Protein AF-A0A1Q7T6D7-F1 (afdb_monomer)

Nearest PDB structures (foldseek):
  2pc6-assembly2_D  TM=4.826E-01  e=7.490E-02  Nitrosomonas europaea ATCC 19718
  6u9d-assembly1_O  TM=5.855E-01  e=2.546E-01  Saccharomyces cerevisiae
  8ejz-assembly1_A  TM=4.712E-01  e=1.102E-01  Planobispora rosea
  6u9d-assembly1_C  TM=5.929E-01  e=5.881E-01  Saccharomyces cerevisiae
  5w99-assembly1_A  TM=3.837E-01  e=9.086E-02  Planobispora rosea

Radius of gyration: 15.21 Å; Cα contacts (8 Å, |Δi|>4): 140; chains: 1; bounding box: 48×28×34 Å

Secondary structure (DSSP, 8-state):
---PPPPEEEEEEESSHHHHHHHHHHHHHHH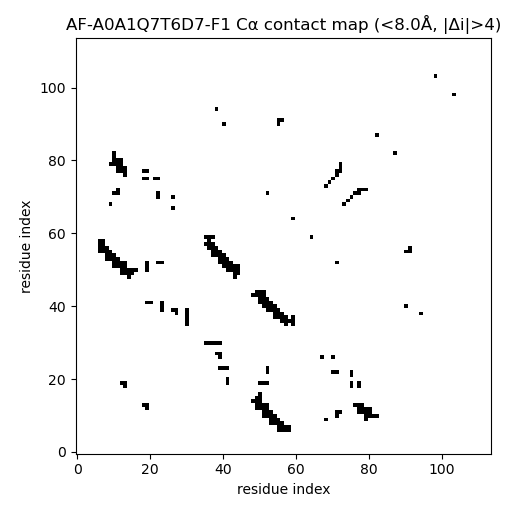HHS---EEEEEEEETTTTEEEEEEEESPPPHHHHHHHHIIIIIIS-PEE-PPPHHHHHHHHHHHHHHHTTS------------

Mean predicted aligned error: 8.32 Å

Foldseek 3Di:
DPPDPDKDKWKFKDQDPVLLCQLQVVLQVCPVVDPDFKDWDWDADPVVRIIMIMIIGHDDPPVNVVVSCCSQPPVSPTHTDDDDPVVVVVVVVVSVVVCVVDPPPPPPPPPPDD

pLDDT: mean 82.0, std 18.23, range [36.69, 96.5]

Sequence (114 aa):
MTQEPAPYYLAARYSNKNSAGKAYNPIQTIIFEVDCDLSAYRFFEQKERKWYVVVIGEEPSSQLQERLATILFTLTRGVRVTLDSGTLAELMDRRAEQTQIGPWVERHYHIDQE

Solvent-accessible surface area (backbone atoms only — not comparable to full-atom values): 6744 Å² total; per-residue (Å²): 135,86,75,74,77,76,73,34,70,49,39,24,39,25,84,39,68,65,51,31,45,68,29,44,54,60,51,46,49,49,44,72,74,42,100,56,64,56,48,71,47,76,52,73,44,76,92,78,61,30,20,37,34,37,37,40,35,57,79,66,57,71,70,56,47,52,51,53,48,40,40,40,38,64,77,45,63,22,44,78,50,84,76,56,71,66,63,50,48,52,55,50,52,54,45,57,59,54,59,69,75,47,84,81,73,78,74,76,76,78,76,82,83,131

Structure (mmCIF, N/CA/C/O backbone):
data_AF-A0A1Q7T6D7-F1
#
_entry.id   AF-A0A1Q7T6D7-F1
#
loop_
_atom_site.group_PDB
_atom_site.id
_atom_site.type_symbol
_atom_site.label_atom_id
_atom_site.label_alt_id
_atom_site.label_comp_id
_atom_site.label_asym_id
_atom_site.label_entity_id
_atom_site.label_seq_id
_atom_site.pdbx_PDB_ins_code
_atom_site.Cartn_x
_atom_site.Cartn_y
_atom_site.Cartn_z
_atom_site.occupancy
_atom_site.B_iso_or_equiv
_atom_site.auth_seq_id
_atom_site.auth_comp_id
_atom_site.auth_asym_id
_atom_site.auth_atom_id
_atom_site.pdbx_PDB_model_num
ATOM 1 N N . MET A 1 1 ? -31.611 6.727 -1.226 1.00 36.69 1 MET A N 1
ATOM 2 C CA . MET A 1 1 ? -30.490 6.153 -1.996 1.00 36.69 1 MET A CA 1
ATOM 3 C C . MET A 1 1 ? -29.217 6.519 -1.253 1.00 36.69 1 MET A C 1
ATOM 5 O O . MET A 1 1 ? -28.645 7.565 -1.523 1.00 36.69 1 MET A O 1
ATOM 9 N N . THR A 1 2 ? -28.852 5.754 -0.226 1.00 39.41 2 THR A N 1
ATOM 10 C CA . THR A 1 2 ? -27.581 5.933 0.486 1.00 39.41 2 THR A CA 1
ATOM 11 C C . THR A 1 2 ? -26.486 5.413 -0.430 1.00 39.41 2 THR A C 1
ATOM 13 O O . THR A 1 2 ? -26.336 4.209 -0.603 1.00 39.41 2 THR A O 1
ATOM 16 N N . GLN A 1 3 ? -25.818 6.330 -1.122 1.00 38.12 3 GLN A N 1
ATOM 17 C CA . GLN A 1 3 ? -24.627 6.029 -1.899 1.00 38.12 3 GLN A CA 1
ATOM 18 C C . GLN A 1 3 ? -23.565 5.616 -0.874 1.00 38.12 3 GLN A C 1
ATOM 20 O O . GLN A 1 3 ? -23.133 6.450 -0.081 1.00 38.12 3 GLN A O 1
ATOM 25 N N . GLU A 1 4 ? -23.243 4.324 -0.800 1.00 49.97 4 GLU A N 1
ATOM 26 C CA . GLU A 1 4 ? -22.133 3.845 0.026 1.00 49.97 4 GLU A CA 1
ATOM 27 C C . GLU A 1 4 ? -20.886 4.642 -0.387 1.00 49.97 4 GLU A C 1
ATOM 29 O O . GLU A 1 4 ? -20.627 4.763 -1.593 1.00 49.97 4 GLU A O 1
ATOM 34 N N . PRO A 1 5 ? -20.168 5.280 0.557 1.00 56.09 5 PRO A N 1
ATOM 35 C CA . PRO A 1 5 ? -19.020 6.098 0.206 1.00 56.09 5 PRO A CA 1
ATOM 36 C C . PRO A 1 5 ? -18.028 5.229 -0.561 1.00 56.09 5 PRO A C 1
ATOM 38 O O . PRO A 1 5 ? -17.693 4.121 -0.139 1.00 56.09 5 PRO A O 1
ATOM 41 N N . ALA A 1 6 ? -17.602 5.716 -1.728 1.00 63.81 6 ALA A N 1
ATOM 42 C CA . ALA A 1 6 ? -16.620 5.009 -2.527 1.00 63.81 6 ALA A CA 1
ATOM 43 C C . ALA A 1 6 ? -15.378 4.733 -1.658 1.00 63.81 6 ALA A C 1
ATOM 45 O O . ALA A 1 6 ? -14.916 5.633 -0.953 1.00 63.81 6 ALA A O 1
ATOM 46 N N . PRO A 1 7 ? -14.843 3.506 -1.695 1.00 72.94 7 PRO A N 1
ATOM 47 C CA . PRO A 1 7 ? -13.742 3.094 -0.841 1.00 72.94 7 PRO A CA 1
ATOM 48 C C . PRO A 1 7 ? -12.530 3.987 -1.085 1.00 72.94 7 PRO A C 1
ATOM 50 O O . PRO A 1 7 ? -12.118 4.214 -2.229 1.00 72.94 7 PRO A O 1
ATOM 53 N N . TYR A 1 8 ? -11.948 4.486 0.000 1.00 85.94 8 TYR A N 1
ATOM 54 C CA . TYR A 1 8 ? -10.740 5.285 -0.074 1.00 85.94 8 TYR A CA 1
ATOM 55 C C . TYR A 1 8 ? -9.585 4.405 -0.555 1.00 85.94 8 TYR A C 1
ATOM 57 O O . TYR A 1 8 ? -9.366 3.305 -0.037 1.00 85.94 8 TYR A O 1
ATOM 65 N N . TYR A 1 9 ? -8.820 4.895 -1.534 1.00 91.75 9 TYR A N 1
ATOM 66 C CA . TYR A 1 9 ? -7.5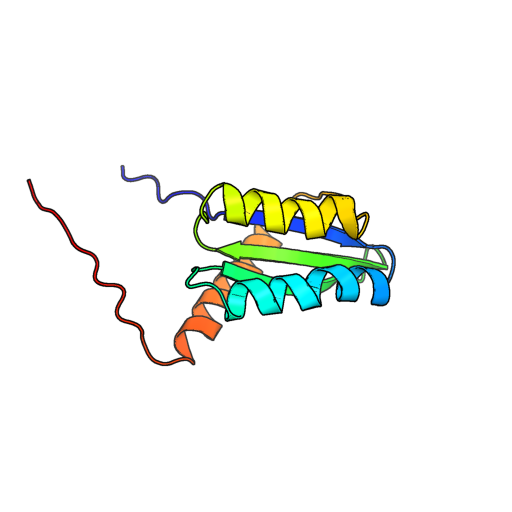90 4.233 -1.946 1.00 91.75 9 TYR A CA 1
ATOM 67 C C . TYR A 1 9 ? -6.477 5.197 -2.356 1.00 91.75 9 TYR A C 1
ATOM 69 O O . TYR A 1 9 ? -6.699 6.252 -2.951 1.00 91.75 9 TYR A O 1
ATOM 77 N N . LEU A 1 10 ? -5.241 4.772 -2.100 1.00 93.75 10 LEU A N 1
ATOM 78 C CA . LEU A 1 10 ? -4.025 5.358 -2.649 1.00 93.75 10 LEU A CA 1
ATOM 79 C C . LEU A 1 10 ? -3.191 4.261 -3.292 1.00 93.75 10 LEU A C 1
ATOM 81 O O . LEU A 1 10 ? -2.897 3.253 -2.659 1.00 93.75 10 LEU A O 1
ATOM 85 N N . ALA A 1 11 ? -2.739 4.481 -4.523 1.00 95.25 11 ALA A N 1
ATOM 86 C CA . ALA A 1 11 ? -1.863 3.543 -5.206 1.00 95.25 11 ALA A CA 1
ATOM 87 C C . ALA A 1 11 ? -0.636 4.245 -5.791 1.00 95.25 11 ALA A C 1
ATOM 89 O O . ALA A 1 11 ? -0.716 5.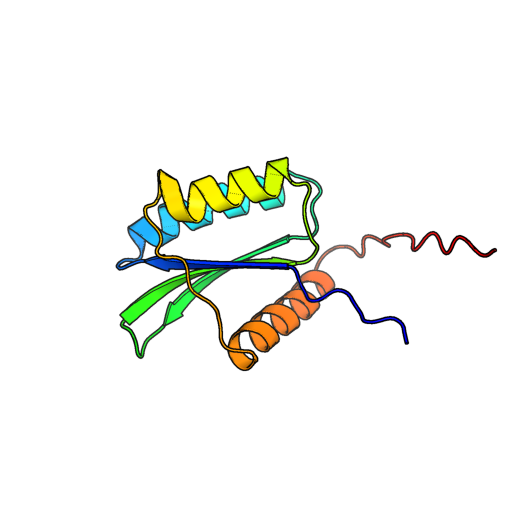330 -6.380 1.00 95.25 11 ALA A O 1
ATOM 90 N N . ALA A 1 12 ? 0.515 3.598 -5.634 1.00 96.50 12 ALA A N 1
ATOM 91 C CA . ALA A 1 12 ? 1.772 4.014 -6.228 1.00 96.50 12 ALA A CA 1
ATOM 92 C C . ALA A 1 12 ? 2.480 2.823 -6.875 1.00 96.50 12 ALA A C 1
ATOM 94 O O . ALA A 1 12 ? 2.510 1.722 -6.320 1.00 96.50 12 ALA A O 1
ATOM 95 N N . ARG A 1 13 ? 3.109 3.063 -8.027 1.00 95.50 13 ARG A N 1
ATOM 96 C CA . ARG A 1 13 ? 3.988 2.086 -8.678 1.00 95.50 13 ARG A CA 1
ATOM 97 C C . ARG A 1 13 ? 5.460 2.450 -8.527 1.00 95.50 13 ARG A C 1
ATOM 99 O O . ARG A 1 13 ? 5.843 3.622 -8.508 1.00 95.50 13 ARG A O 1
ATOM 106 N N . TYR A 1 14 ? 6.292 1.419 -8.509 1.00 94.81 14 TYR A N 1
ATOM 107 C CA . TYR A 1 14 ? 7.731 1.469 -8.300 1.00 94.81 14 TYR A CA 1
ATOM 108 C C . TYR A 1 14 ? 8.449 0.560 -9.293 1.00 94.81 14 TYR A C 1
ATOM 110 O O . TYR A 1 14 ? 7.978 -0.515 -9.665 1.00 94.81 14 TYR A O 1
ATOM 118 N N . SER A 1 15 ? 9.650 0.967 -9.696 1.00 92.50 15 SER A N 1
ATOM 119 C CA . SER A 1 15 ? 10.453 0.209 -10.661 1.00 92.50 15 SER A CA 1
ATOM 120 C C . SER A 1 15 ? 11.106 -1.048 -10.084 1.00 92.50 15 SER A C 1
ATOM 122 O O . SER A 1 15 ? 11.562 -1.885 -10.853 1.00 92.50 15 SER A O 1
ATOM 124 N N . ASN A 1 16 ? 11.193 -1.190 -8.759 1.00 92.50 16 ASN A N 1
ATOM 125 C CA . ASN A 1 16 ? 11.853 -2.329 -8.126 1.00 92.50 16 ASN A CA 1
ATOM 126 C C . ASN A 1 16 ? 11.274 -2.640 -6.735 1.00 92.50 16 ASN A C 1
ATOM 128 O O . ASN A 1 16 ? 10.647 -1.792 -6.094 1.00 92.50 16 ASN A O 1
ATOM 132 N N . LYS A 1 17 ? 11.549 -3.864 -6.266 1.00 92.75 17 LYS A N 1
ATOM 133 C CA . LYS A 1 17 ? 11.070 -4.408 -4.987 1.00 92.75 17 LYS A CA 1
ATOM 134 C C . LYS A 1 17 ? 11.521 -3.580 -3.786 1.00 92.75 17 LYS A C 1
ATOM 136 O O . LYS A 1 17 ? 10.767 -3.428 -2.833 1.00 92.75 17 LYS A O 1
ATOM 141 N N . ASN A 1 18 ? 12.745 -3.053 -3.826 1.00 93.31 18 ASN A N 1
ATOM 142 C CA . ASN A 1 18 ? 13.328 -2.322 -2.706 1.00 93.31 18 ASN A CA 1
ATOM 143 C C . ASN A 1 18 ? 12.632 -0.971 -2.492 1.00 93.31 18 ASN A C 1
ATOM 145 O O . ASN A 1 18 ? 12.257 -0.646 -1.372 1.00 93.31 18 ASN A O 1
ATOM 149 N N . SER A 1 19 ? 12.392 -0.214 -3.565 1.00 92.00 19 SER A N 1
ATOM 150 C CA . SER A 1 19 ? 11.639 1.044 -3.521 1.00 92.00 19 SER A CA 1
ATOM 151 C C . SER A 1 19 ? 10.210 0.826 -3.024 1.00 92.00 19 SER A C 1
ATOM 153 O O . SER A 1 19 ? 9.768 1.543 -2.132 1.00 92.00 19 SER A O 1
ATOM 155 N N . ALA A 1 20 ? 9.531 -0.214 -3.518 1.00 93.75 20 ALA A N 1
ATOM 156 C CA . ALA A 1 20 ? 8.209 -0.583 -3.015 1.00 93.75 20 ALA A CA 1
ATOM 157 C C . ALA A 1 20 ? 8.246 -0.996 -1.534 1.00 93.75 20 ALA A C 1
ATOM 159 O O . ALA A 1 20 ? 7.365 -0.626 -0.771 1.00 93.75 20 ALA A O 1
ATOM 160 N N . GLY A 1 21 ? 9.279 -1.721 -1.093 1.00 93.75 21 GLY A N 1
ATOM 161 C CA . GLY A 1 21 ? 9.477 -2.072 0.316 1.00 93.75 21 GLY A CA 1
ATOM 162 C C . GLY A 1 21 ? 9.696 -0.862 1.224 1.00 93.75 21 GLY A C 1
ATOM 163 O O . GLY A 1 21 ? 9.124 -0.817 2.308 1.00 93.75 21 GLY A O 1
ATOM 164 N N . LYS A 1 22 ? 10.449 0.145 0.765 1.00 94.44 22 LYS A N 1
ATOM 165 C CA . LYS A 1 22 ? 10.652 1.407 1.496 1.00 94.44 22 LYS A CA 1
ATOM 166 C C . LYS A 1 22 ? 9.361 2.199 1.699 1.00 94.44 22 LYS A C 1
ATOM 168 O O . LYS A 1 22 ? 9.299 2.974 2.642 1.00 94.44 22 LYS A O 1
ATOM 173 N N . ALA A 1 23 ? 8.363 2.018 0.834 1.00 94.06 23 ALA A N 1
ATOM 174 C CA . ALA A 1 23 ? 7.041 2.615 1.006 1.00 94.06 23 ALA A CA 1
ATOM 175 C C . ALA A 1 23 ? 6.134 1.729 1.858 1.00 94.06 23 ALA A C 1
ATOM 177 O O . ALA A 1 23 ? 5.579 2.175 2.854 1.00 94.06 23 ALA A O 1
ATOM 178 N N . TYR A 1 24 ? 6.032 0.455 1.490 1.00 94.88 24 TYR A N 1
ATOM 179 C CA . TYR A 1 24 ? 5.128 -0.500 2.112 1.00 94.88 24 TYR A CA 1
ATOM 180 C C . TYR A 1 24 ? 5.413 -0.721 3.597 1.00 94.88 24 TYR A C 1
ATOM 182 O O . TYR A 1 24 ? 4.492 -0.660 4.397 1.00 94.88 24 TYR A O 1
ATOM 190 N N . ASN A 1 25 ? 6.673 -0.952 3.978 1.00 94.31 25 ASN A N 1
ATOM 191 C CA . ASN A 1 25 ? 7.018 -1.291 5.359 1.00 94.31 25 ASN A CA 1
ATOM 192 C C . ASN A 1 25 ? 6.587 -0.201 6.365 1.00 94.31 25 ASN A C 1
ATOM 194 O O . ASN A 1 25 ? 5.858 -0.540 7.292 1.00 94.31 25 ASN A O 1
ATOM 198 N N . PRO A 1 26 ? 6.957 1.090 6.200 1.00 94.12 26 PRO A N 1
ATOM 199 C CA . PRO A 1 26 ? 6.517 2.125 7.136 1.00 94.12 26 PRO A CA 1
ATOM 200 C C . PRO A 1 26 ? 5.006 2.364 7.088 1.00 94.12 26 PRO A C 1
ATOM 202 O O . PRO A 1 26 ? 4.415 2.650 8.121 1.00 94.12 26 PRO A O 1
ATOM 205 N N . ILE A 1 27 ? 4.364 2.226 5.923 1.00 94.00 27 ILE A N 1
ATOM 206 C CA . ILE A 1 27 ? 2.903 2.342 5.808 1.00 94.00 27 ILE A CA 1
ATOM 207 C C . ILE A 1 27 ? 2.206 1.230 6.591 1.00 94.00 27 ILE A C 1
ATOM 209 O O . ILE A 1 27 ? 1.284 1.514 7.348 1.00 94.00 27 ILE A O 1
ATOM 213 N N . GLN A 1 28 ? 2.658 -0.016 6.442 1.00 93.12 28 GLN A N 1
ATOM 214 C CA . GLN A 1 28 ? 2.101 -1.154 7.167 1.00 93.12 28 GLN A CA 1
ATOM 215 C C . GLN A 1 28 ? 2.267 -0.967 8.679 1.00 93.12 28 GLN A C 1
ATOM 217 O O . GLN A 1 28 ? 1.335 -1.240 9.424 1.00 93.12 28 GLN A O 1
ATOM 222 N N . THR A 1 29 ? 3.422 -0.467 9.128 1.00 92.81 29 THR A N 1
ATOM 223 C CA . THR A 1 29 ? 3.644 -0.130 10.540 1.00 92.81 29 THR A CA 1
ATOM 224 C C . THR A 1 29 ? 2.666 0.940 11.021 1.00 92.81 29 THR A C 1
ATOM 226 O O . THR A 1 29 ? 2.006 0.724 12.026 1.00 92.81 29 THR A O 1
ATOM 229 N N . ILE A 1 30 ? 2.491 2.039 10.278 1.00 91.88 30 ILE A N 1
ATOM 230 C CA . ILE A 1 30 ? 1.547 3.107 10.649 1.00 91.88 30 ILE A CA 1
ATOM 231 C C . ILE A 1 30 ? 0.115 2.575 10.751 1.00 91.88 30 ILE A C 1
ATOM 233 O O . ILE A 1 30 ? -0.569 2.885 11.715 1.00 91.88 30 ILE A O 1
ATOM 237 N N . ILE A 1 31 ? -0.331 1.782 9.775 1.00 90.19 31 ILE A N 1
ATOM 238 C CA . ILE A 1 31 ? -1.684 1.204 9.771 1.00 90.19 31 ILE A CA 1
ATOM 239 C C . ILE A 1 31 ? -1.879 0.237 10.945 1.00 90.19 31 ILE A C 1
ATOM 241 O O . ILE A 1 31 ? -2.973 0.143 11.479 1.00 90.19 31 ILE A O 1
ATOM 245 N N . PHE A 1 32 ? -0.828 -0.475 11.354 1.00 87.38 32 PHE A N 1
ATOM 246 C CA . PHE A 1 32 ? -0.886 -1.381 12.498 1.00 87.38 32 PHE A CA 1
ATOM 247 C C . PHE A 1 32 ? -0.876 -0.647 13.850 1.00 87.38 32 PHE A C 1
ATOM 249 O O . PHE A 1 32 ? -1.455 -1.133 14.816 1.00 87.38 32 PHE A O 1
ATOM 256 N N . GLU A 1 33 ? -0.192 0.495 13.940 1.00 89.25 33 GLU A N 1
ATOM 257 C CA . GLU A 1 33 ? -0.062 1.278 15.177 1.00 89.25 33 GLU A CA 1
ATOM 258 C C . GLU A 1 33 ? -1.216 2.261 15.402 1.00 89.25 33 GLU A C 1
ATOM 260 O O . GLU A 1 33 ? -1.522 2.604 16.543 1.00 89.25 33 GLU A O 1
ATOM 265 N N . VAL A 1 34 ? -1.819 2.761 14.325 1.00 88.19 34 VAL A N 1
ATOM 266 C CA . VAL A 1 34 ? -2.921 3.722 14.379 1.00 88.19 34 VAL A CA 1
ATOM 267 C C . VAL A 1 34 ? -4.240 2.971 14.292 1.00 88.19 34 VAL A C 1
ATOM 269 O O . VAL A 1 34 ? -4.418 2.151 13.397 1.00 88.19 34 VAL A O 1
ATOM 272 N N . ASP A 1 35 ? -5.183 3.312 15.171 1.00 83.31 35 ASP A N 1
ATOM 273 C CA . ASP A 1 35 ? -6.567 2.844 15.092 1.00 83.31 35 ASP A CA 1
ATOM 274 C C . ASP A 1 35 ? -7.231 3.430 13.835 1.00 83.31 35 ASP A C 1
ATOM 276 O O . ASP A 1 35 ? -7.765 4.540 13.827 1.00 83.31 35 ASP A O 1
ATOM 280 N N . CYS A 1 36 ? -7.056 2.738 12.713 1.00 84.19 36 CYS A N 1
ATOM 281 C CA . CYS A 1 36 ? -7.584 3.126 11.420 1.00 84.19 36 CYS A CA 1
ATOM 282 C C . CYS A 1 36 ? -8.009 1.891 10.640 1.00 84.19 36 CYS A C 1
ATOM 284 O O . CYS A 1 36 ? -7.362 0.844 10.666 1.00 84.19 36 CYS A O 1
ATOM 286 N N . ASP A 1 37 ? -9.090 2.037 9.888 1.00 87.19 37 ASP A N 1
ATOM 287 C CA . ASP A 1 37 ? -9.616 0.960 9.073 1.00 87.19 37 ASP A CA 1
ATOM 288 C C . ASP A 1 37 ? -8.997 1.004 7.672 1.00 87.19 37 ASP A C 1
ATOM 290 O O . ASP A 1 37 ? -9.660 1.250 6.666 1.00 87.19 37 ASP A O 1
ATOM 294 N N . LEU A 1 38 ? -7.682 0.794 7.620 1.00 89.94 38 LEU A N 1
ATOM 295 C CA . LEU A 1 38 ? -6.897 0.769 6.391 1.00 89.94 38 LEU A CA 1
ATOM 296 C C . LEU A 1 38 ? -6.172 -0.564 6.236 1.00 89.94 38 LEU A C 1
ATOM 298 O O . LEU A 1 38 ? -5.904 -1.295 7.186 1.00 89.94 38 LEU A O 1
ATOM 302 N N . SER A 1 39 ? -5.828 -0.902 5.003 1.00 90.81 39 SER A N 1
ATOM 303 C CA . SER A 1 39 ? -5.046 -2.088 4.680 1.00 90.81 39 SER A CA 1
ATOM 304 C C . SER A 1 39 ? -4.060 -1.752 3.575 1.00 90.81 39 SER A C 1
ATOM 306 O O . SER A 1 39 ? -4.409 -1.096 2.594 1.00 90.81 39 SER A O 1
ATOM 308 N N . ALA A 1 40 ? -2.810 -2.182 3.742 1.00 92.62 40 ALA A N 1
ATOM 309 C CA . ALA A 1 40 ? -1.760 -1.983 2.755 1.00 92.62 40 ALA A CA 1
ATOM 310 C C . ALA A 1 40 ? -1.424 -3.291 2.045 1.00 92.62 40 ALA A C 1
ATOM 312 O O . ALA A 1 40 ? -1.235 -4.331 2.671 1.00 92.62 40 ALA A O 1
ATOM 313 N N . TYR A 1 41 ? -1.250 -3.205 0.733 1.00 92.94 41 TYR A N 1
ATOM 31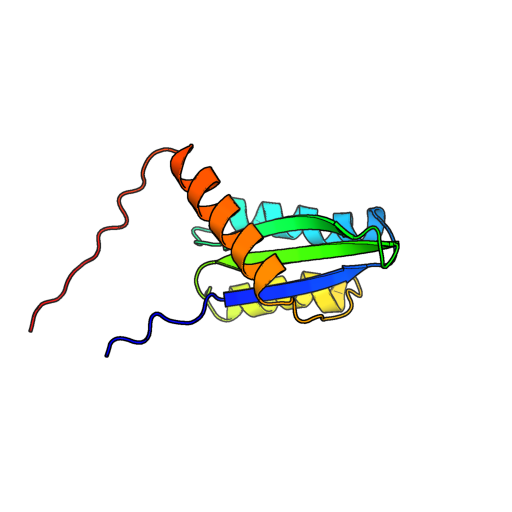4 C CA . TYR A 1 41 ? -0.888 -4.308 -0.141 1.00 92.94 41 TYR A CA 1
ATOM 315 C C . TYR A 1 41 ? 0.357 -3.950 -0.940 1.00 92.94 41 TYR A C 1
ATOM 317 O O . TYR A 1 41 ? 0.527 -2.820 -1.401 1.00 92.94 41 TYR A O 1
ATOM 325 N N . ARG A 1 42 ? 1.230 -4.940 -1.138 1.00 94.56 42 ARG A N 1
ATOM 326 C CA . ARG A 1 42 ? 2.369 -4.849 -2.052 1.00 94.56 42 ARG A CA 1
ATOM 327 C C . ARG A 1 42 ? 2.407 -6.070 -2.948 1.00 94.56 42 ARG A C 1
ATOM 329 O O . ARG A 1 42 ? 2.594 -7.183 -2.461 1.00 94.56 42 ARG A O 1
ATOM 336 N N . PHE A 1 43 ? 2.336 -5.848 -4.251 1.00 92.69 43 PHE A N 1
ATOM 337 C CA . PHE A 1 43 ? 2.370 -6.915 -5.247 1.00 92.69 43 PHE A CA 1
ATOM 338 C C . PHE A 1 43 ? 3.219 -6.525 -6.457 1.00 92.69 43 PHE A C 1
ATOM 340 O O . PHE A 1 43 ? 3.620 -5.370 -6.622 1.00 92.69 43 PHE A O 1
ATOM 347 N N . PHE A 1 44 ? 3.560 -7.521 -7.269 1.00 93.44 44 PHE A N 1
ATOM 348 C CA . PHE A 1 44 ? 4.321 -7.342 -8.498 1.00 93.44 44 PHE A CA 1
ATOM 349 C C . PHE A 1 44 ? 3.414 -7.611 -9.693 1.00 93.44 44 PHE A C 1
ATOM 351 O O . PHE A 1 44 ? 2.917 -8.724 -9.844 1.00 93.44 44 PHE A O 1
ATOM 358 N N . GLU A 1 45 ? 3.233 -6.602 -10.539 1.00 91.06 45 GLU A N 1
ATOM 359 C CA . GLU A 1 45 ? 2.455 -6.716 -11.768 1.00 91.06 45 GLU A CA 1
ATOM 360 C C . GLU A 1 45 ? 3.357 -7.236 -12.888 1.00 91.06 45 GLU A C 1
ATOM 362 O O . GLU A 1 45 ? 4.324 -6.576 -13.293 1.00 91.06 45 GLU A O 1
ATOM 367 N N . GLN A 1 46 ? 3.058 -8.437 -13.385 1.00 88.94 46 GLN A N 1
ATOM 368 C CA . GLN A 1 46 ? 3.925 -9.132 -14.338 1.00 88.94 46 GLN A CA 1
ATOM 369 C C . GLN A 1 46 ? 3.944 -8.448 -15.706 1.00 88.94 46 GLN A C 1
ATOM 371 O O . GLN A 1 46 ? 5.007 -8.369 -16.325 1.00 88.94 46 GLN A O 1
ATOM 376 N N . LYS A 1 47 ? 2.801 -7.910 -16.158 1.00 88.12 47 LYS A N 1
ATOM 377 C CA . LYS A 1 47 ? 2.676 -7.271 -17.479 1.00 88.12 47 LYS A CA 1
ATOM 378 C C . LYS A 1 47 ? 3.552 -6.027 -17.596 1.00 88.12 47 LYS A C 1
ATOM 380 O O . LYS A 1 47 ? 4.236 -5.837 -18.596 1.00 88.12 47 LYS A O 1
ATOM 385 N N . GLU A 1 48 ? 3.579 -5.205 -16.551 1.00 88.38 48 GLU A N 1
ATOM 386 C CA . GLU A 1 48 ? 4.381 -3.977 -16.521 1.00 88.38 48 GLU A CA 1
ATOM 387 C C . GLU A 1 48 ? 5.785 -4.184 -15.942 1.00 88.38 48 GLU A C 1
ATOM 389 O O . GLU A 1 48 ? 6.648 -3.309 -16.060 1.00 88.38 48 GLU A O 1
ATOM 394 N N . ARG A 1 49 ? 6.029 -5.334 -15.302 1.00 92.31 49 ARG A N 1
ATOM 395 C CA . ARG A 1 49 ? 7.242 -5.619 -14.523 1.00 92.31 49 ARG A CA 1
ATOM 396 C C . ARG A 1 49 ? 7.498 -4.535 -13.469 1.00 92.31 49 ARG A C 1
ATOM 398 O O . ARG A 1 49 ? 8.636 -4.100 -13.263 1.00 92.31 49 ARG A O 1
ATOM 405 N N . LYS A 1 50 ? 6.429 -4.081 -12.812 1.00 94.56 50 LYS A N 1
ATOM 406 C CA . LYS A 1 50 ? 6.454 -3.029 -11.787 1.00 94.56 50 LYS A CA 1
ATOM 407 C C . LYS A 1 50 ? 5.926 -3.552 -10.464 1.00 94.56 50 LYS A C 1
ATOM 409 O O . LYS A 1 50 ? 5.139 -4.487 -10.402 1.00 94.56 50 LYS A O 1
ATOM 414 N N . TRP A 1 51 ? 6.390 -2.926 -9.395 1.00 95.31 51 TRP A N 1
ATOM 415 C CA . TRP A 1 51 ? 5.889 -3.171 -8.054 1.00 95.31 51 TRP A CA 1
ATOM 416 C C . TRP A 1 51 ? 4.842 -2.132 -7.712 1.00 95.31 51 TRP A C 1
ATOM 418 O O . TRP A 1 51 ? 5.073 -0.946 -7.924 1.00 95.31 51 TRP A O 1
ATOM 428 N N . TYR A 1 52 ? 3.735 -2.572 -7.145 1.00 95.19 52 TYR A N 1
ATOM 429 C CA . TYR A 1 52 ? 2.653 -1.717 -6.696 1.00 95.19 52 TYR A CA 1
ATOM 430 C C . TYR A 1 52 ? 2.601 -1.727 -5.175 1.00 95.19 52 TYR A C 1
ATOM 432 O O . TYR A 1 52 ? 2.834 -2.760 -4.543 1.00 95.19 52 TYR A O 1
ATOM 440 N N . VAL A 1 53 ? 2.329 -0.561 -4.600 1.00 95.75 53 VAL A N 1
ATOM 441 C CA . VAL A 1 53 ? 1.935 -0.407 -3.201 1.00 95.75 53 VAL A CA 1
ATOM 442 C C . VAL A 1 53 ? 0.597 0.301 -3.198 1.00 95.75 53 VAL A C 1
ATOM 444 O O . VAL A 1 53 ? 0.463 1.379 -3.780 1.00 95.75 53 VAL A O 1
ATOM 447 N N . VAL A 1 54 ? -0.382 -0.332 -2.571 1.00 94.88 54 VAL A N 1
ATOM 448 C CA . VAL A 1 54 ? -1.764 0.130 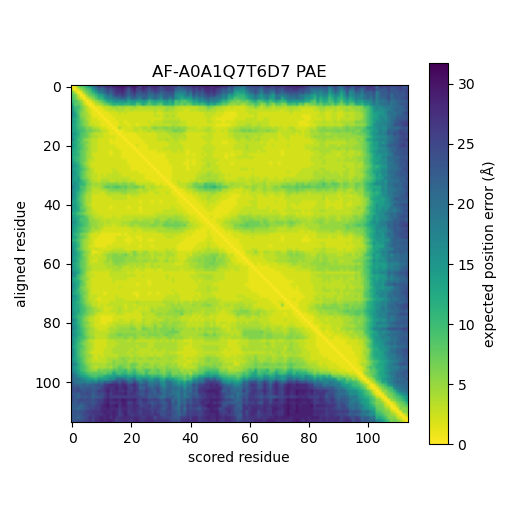-2.540 1.00 94.88 54 VAL A CA 1
ATOM 449 C C . VAL A 1 54 ? -2.218 0.172 -1.095 1.00 94.88 54 VAL A C 1
ATOM 451 O O . VAL A 1 54 ? -1.960 -0.762 -0.344 1.00 94.88 54 VAL A O 1
ATOM 454 N N . VAL A 1 55 ? -2.877 1.252 -0.712 1.00 93.62 55 VAL A N 1
ATOM 455 C CA . VAL A 1 55 ? -3.579 1.390 0.559 1.00 93.62 55 VAL A CA 1
ATOM 456 C C . VAL A 1 55 ? -5.056 1.520 0.235 1.00 93.62 55 VAL A C 1
ATOM 458 O O . VAL A 1 55 ? -5.403 2.364 -0.587 1.00 93.62 55 VAL A O 1
ATOM 461 N N . ILE A 1 56 ? -5.896 0.689 0.843 1.00 91.81 56 ILE A N 1
ATOM 462 C CA . ILE A 1 56 ? -7.355 0.722 0.691 1.00 91.81 56 ILE A CA 1
ATOM 463 C C . ILE A 1 56 ? -8.038 0.695 2.055 1.00 91.81 56 ILE A C 1
ATOM 465 O O . ILE A 1 56 ? -7.483 0.139 3.004 1.00 91.81 56 ILE A O 1
ATOM 469 N N . GLY A 1 57 ? -9.247 1.240 2.139 1.00 88.81 57 GLY A N 1
ATOM 470 C CA . GLY A 1 57 ? -10.110 1.075 3.301 1.00 88.81 57 GLY A CA 1
ATOM 471 C C . GLY A 1 57 ? -11.104 2.213 3.481 1.00 88.81 57 GLY A C 1
ATOM 472 O O . GLY A 1 57 ? -11.598 2.772 2.500 1.00 88.81 57 GLY A O 1
ATOM 473 N N . GLU A 1 58 ? -11.398 2.527 4.738 1.00 86.12 58 GLU A N 1
ATOM 474 C CA . GLU A 1 58 ? -12.176 3.707 5.110 1.00 86.12 58 GLU A CA 1
ATOM 475 C C . GLU A 1 58 ? -11.331 4.976 4.960 1.00 86.12 58 GLU A C 1
ATOM 477 O O . GLU A 1 58 ? -10.100 4.932 5.031 1.00 86.12 58 GLU A O 1
ATOM 482 N N . GLU A 1 59 ? -11.984 6.113 4.725 1.00 86.31 59 GLU A N 1
ATOM 483 C CA . GLU A 1 59 ? -11.291 7.394 4.638 1.00 86.31 59 GLU A CA 1
ATOM 484 C C . GLU A 1 59 ? -10.634 7.727 5.991 1.00 86.31 59 GLU A C 1
ATOM 486 O O . GLU A 1 59 ? -11.328 7.861 7.001 1.00 86.31 59 GLU A O 1
ATOM 491 N N . PRO A 1 60 ? -9.296 7.845 6.054 1.00 87.94 60 PRO A N 1
ATOM 492 C CA . PRO A 1 60 ? -8.622 8.203 7.291 1.00 87.94 60 PRO A CA 1
ATOM 493 C C . PRO A 1 60 ? -8.734 9.709 7.560 1.00 87.94 60 PRO A C 1
ATOM 495 O O . PRO A 1 60 ? -9.103 10.499 6.694 1.00 87.94 60 PRO A O 1
ATOM 498 N N . SER A 1 61 ? -8.297 10.147 8.744 1.00 89.88 61 SER A N 1
ATOM 499 C CA . SER A 1 61 ? -8.141 11.580 9.013 1.00 89.88 61 SER A CA 1
ATOM 500 C C . SER A 1 61 ? -7.209 12.243 7.988 1.00 89.88 61 SER A C 1
ATOM 502 O O . SER A 1 61 ? -6.239 11.634 7.523 1.00 89.88 61 SER A O 1
ATOM 504 N N . SER A 1 62 ? -7.450 13.521 7.670 1.00 89.12 62 SER A N 1
ATOM 505 C CA . SER A 1 62 ? -6.667 14.245 6.655 1.00 89.12 62 SER A CA 1
ATOM 506 C C . SER A 1 62 ? -5.160 14.208 6.941 1.00 89.12 62 SER A C 1
ATOM 508 O O . SER A 1 62 ? -4.363 14.003 6.030 1.00 89.12 62 SER A O 1
ATOM 510 N N . GLN A 1 63 ? -4.767 14.284 8.218 1.00 91.69 63 GLN A N 1
ATOM 511 C CA . GLN A 1 63 ? -3.367 14.180 8.635 1.00 91.69 63 GLN A CA 1
ATOM 512 C C . GLN A 1 63 ? -2.755 12.808 8.304 1.00 91.69 63 GLN A C 1
ATOM 514 O O . GLN A 1 63 ? -1.618 12.730 7.831 1.00 91.69 63 GLN A O 1
ATOM 519 N N . LEU A 1 64 ? -3.493 11.718 8.543 1.00 91.19 64 LEU A N 1
ATOM 520 C CA . LEU A 1 64 ? -3.029 10.371 8.218 1.00 91.19 64 LEU A CA 1
ATOM 521 C C . LEU A 1 64 ? -2.974 10.169 6.699 1.00 91.19 64 LEU A C 1
ATOM 523 O O . LEU A 1 64 ? -1.968 9.668 6.195 1.00 91.19 64 LEU A O 1
ATOM 527 N N . GLN A 1 65 ? -3.982 10.635 5.959 1.00 92.94 65 GLN A N 1
ATOM 528 C CA . GLN A 1 65 ? -3.970 10.640 4.494 1.00 92.94 65 GLN A CA 1
ATOM 529 C C . GLN A 1 65 ? -2.735 11.356 3.931 1.00 92.94 65 GLN A C 1
ATOM 531 O O . GLN A 1 65 ? -2.025 10.792 3.094 1.00 92.94 65 GLN A O 1
ATOM 536 N N . GLU A 1 66 ? -2.439 12.569 4.399 1.00 93.75 66 GLU A N 1
ATOM 537 C CA . GLU A 1 66 ? -1.274 13.339 3.954 1.00 93.75 66 GLU A CA 1
ATOM 538 C C . GLU A 1 66 ? 0.040 12.631 4.287 1.00 93.75 66 GLU A C 1
ATOM 540 O O . GLU A 1 66 ? 0.958 12.594 3.460 1.00 93.75 66 GLU A O 1
ATOM 545 N N . ARG A 1 67 ? 0.129 12.008 5.467 1.00 94.31 67 ARG A N 1
ATOM 546 C CA . ARG A 1 67 ? 1.303 11.230 5.879 1.00 94.31 67 ARG A CA 1
ATOM 547 C C . ARG A 1 67 ? 1.523 10.022 4.966 1.00 94.31 67 ARG A C 1
ATOM 549 O O . ARG A 1 67 ? 2.639 9.817 4.485 1.00 94.31 67 ARG A O 1
ATOM 556 N N . LEU A 1 68 ? 0.470 9.256 4.681 1.00 94.19 68 LEU A N 1
ATOM 557 C CA . LEU A 1 68 ? 0.516 8.099 3.781 1.00 94.19 68 LEU A CA 1
ATOM 558 C C . LEU A 1 68 ? 0.879 8.518 2.351 1.00 94.19 68 LEU A C 1
ATOM 560 O O . LEU A 1 68 ? 1.775 7.931 1.740 1.00 94.19 68 LEU A O 1
ATOM 564 N N . ALA A 1 69 ? 0.251 9.581 1.843 1.00 94.25 69 ALA A N 1
ATOM 565 C CA . ALA A 1 69 ? 0.553 10.148 0.534 1.00 94.25 69 ALA A CA 1
ATOM 566 C C . ALA A 1 69 ? 2.008 10.643 0.447 1.00 94.25 69 ALA A C 1
ATOM 568 O O . ALA A 1 69 ? 2.692 10.387 -0.546 1.00 94.25 69 ALA A O 1
ATOM 569 N N . THR A 1 70 ? 2.517 11.290 1.496 1.00 95.06 70 THR A N 1
ATOM 570 C CA . THR A 1 70 ? 3.911 11.755 1.570 1.00 95.06 70 THR A CA 1
ATOM 571 C C . THR A 1 70 ? 4.893 10.589 1.489 1.00 95.06 70 THR A C 1
ATOM 573 O O . THR A 1 70 ? 5.884 10.666 0.759 1.00 95.06 70 THR A O 1
ATOM 576 N N . ILE A 1 71 ? 4.617 9.480 2.180 1.00 94.31 71 ILE A N 1
ATOM 577 C CA .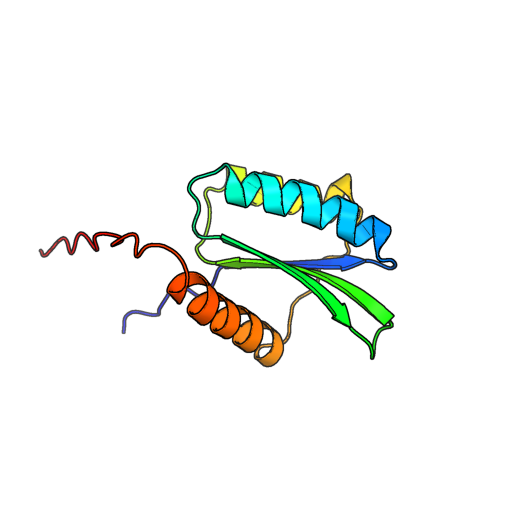 ILE A 1 71 ? 5.463 8.283 2.110 1.00 94.31 71 ILE A CA 1
ATOM 578 C C . ILE A 1 71 ? 5.408 7.669 0.707 1.00 94.31 71 ILE A C 1
ATOM 580 O O . ILE A 1 71 ? 6.462 7.423 0.113 1.00 94.31 71 ILE A O 1
ATOM 584 N N . LEU A 1 72 ? 4.205 7.461 0.160 1.00 93.06 72 LEU A N 1
ATOM 585 C CA . LEU A 1 72 ? 4.005 6.834 -1.151 1.00 93.06 72 LEU A CA 1
ATOM 586 C C . LEU A 1 72 ? 4.639 7.641 -2.288 1.00 93.06 72 LEU A C 1
ATOM 588 O O . LEU A 1 72 ? 5.355 7.085 -3.118 1.00 93.06 72 LEU A O 1
ATOM 592 N N . PHE A 1 73 ? 4.405 8.949 -2.333 1.00 93.75 73 PHE A N 1
ATOM 593 C CA . PHE A 1 73 ? 4.735 9.754 -3.510 1.00 93.75 73 PHE A CA 1
ATOM 594 C C . PHE A 1 73 ? 6.028 10.551 -3.332 1.00 93.75 73 PHE A C 1
ATOM 596 O O . PHE A 1 73 ? 6.869 10.565 -4.229 1.00 93.75 73 PHE A O 1
ATOM 603 N N . THR A 1 74 ? 6.232 11.169 -2.170 1.00 91.31 74 THR A N 1
ATOM 604 C CA . THR A 1 74 ? 7.327 12.130 -1.966 1.00 91.31 74 THR A CA 1
ATOM 605 C C . THR A 1 74 ? 8.608 11.443 -1.501 1.00 9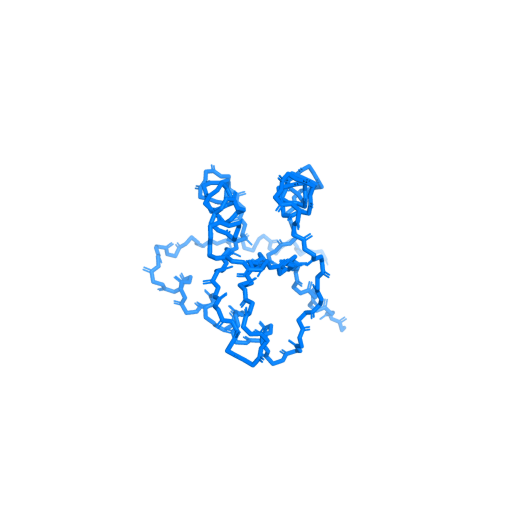1.31 74 THR A C 1
ATOM 607 O O . THR A 1 74 ? 9.641 11.534 -2.166 1.00 91.31 74 THR A O 1
ATOM 610 N N . LEU A 1 75 ? 8.555 10.710 -0.385 1.00 91.75 75 LEU A N 1
ATOM 611 C CA . LEU A 1 75 ? 9.754 10.129 0.235 1.00 91.75 75 LEU A CA 1
ATOM 612 C C . LEU A 1 75 ? 10.317 8.954 -0.563 1.00 91.75 75 LEU A C 1
ATOM 614 O O . LEU A 1 75 ? 11.531 8.767 -0.646 1.00 91.75 75 LEU A O 1
ATOM 618 N N . THR A 1 76 ? 9.434 8.160 -1.165 1.00 90.81 76 THR A N 1
ATOM 619 C CA . THR A 1 76 ? 9.824 6.947 -1.895 1.00 90.81 76 THR A CA 1
ATOM 620 C C . THR A 1 76 ? 9.785 7.113 -3.409 1.00 90.81 76 THR A C 1
ATOM 622 O O . THR A 1 76 ? 10.165 6.186 -4.128 1.00 90.81 76 THR A O 1
ATOM 625 N N . ARG A 1 77 ? 9.399 8.305 -3.892 1.00 92.69 77 ARG A N 1
ATOM 626 C CA . ARG A 1 77 ? 9.279 8.646 -5.318 1.00 92.69 77 ARG A CA 1
ATOM 627 C C . ARG A 1 77 ? 8.374 7.673 -6.083 1.00 92.69 77 ARG A C 1
ATOM 629 O O . ARG A 1 77 ? 8.678 7.301 -7.218 1.00 92.69 77 ARG A O 1
ATOM 636 N N . GLY A 1 78 ? 7.297 7.213 -5.445 1.00 92.75 78 GLY A N 1
ATOM 637 C CA . GLY A 1 78 ? 6.290 6.383 -6.092 1.00 92.75 78 GLY A CA 1
ATOM 638 C C . GLY A 1 78 ? 5.497 7.189 -7.111 1.00 92.75 78 GLY A C 1
ATOM 639 O O . GLY A 1 78 ? 5.118 8.334 -6.865 1.00 92.75 78 GLY A O 1
ATOM 640 N N . VAL A 1 79 ? 5.238 6.592 -8.271 1.00 95.00 79 VAL A N 1
ATOM 641 C CA . VAL A 1 79 ? 4.404 7.225 -9.297 1.00 95.00 79 VAL A CA 1
ATOM 642 C C . VAL A 1 79 ? 2.951 6.939 -8.955 1.00 95.00 79 VAL A C 1
ATOM 644 O O . VAL A 1 79 ? 2.569 5.770 -8.902 1.00 95.00 79 VAL A O 1
ATOM 647 N N . ARG A 1 80 ? 2.155 7.990 -8.728 1.00 95.00 80 ARG A N 1
ATOM 648 C CA . ARG A 1 80 ? 0.714 7.858 -8.484 1.00 95.00 80 ARG A CA 1
ATOM 649 C C . ARG A 1 80 ? 0.042 7.183 -9.674 1.00 95.00 80 ARG A C 1
ATOM 651 O O . ARG A 1 80 ? 0.305 7.535 -10.823 1.00 95.00 80 ARG A O 1
ATOM 658 N N . VAL A 1 81 ? -0.815 6.220 -9.375 1.00 93.38 81 VAL A N 1
ATOM 659 C CA . VAL A 1 81 ? -1.558 5.431 -10.357 1.00 93.38 81 VAL A CA 1
ATOM 660 C C . VAL A 1 81 ? -2.988 5.252 -9.879 1.00 93.38 81 VAL A C 1
ATOM 662 O O . VAL A 1 81 ? -3.251 5.226 -8.680 1.00 93.38 81 VAL A O 1
ATOM 665 N N . THR A 1 82 ? -3.903 5.133 -10.828 1.00 90.56 82 THR A N 1
ATOM 666 C CA . THR A 1 82 ? -5.270 4.675 -10.592 1.00 90.56 82 THR A CA 1
ATOM 667 C C . THR A 1 82 ? -5.343 3.199 -10.945 1.00 90.56 82 THR A C 1
ATOM 669 O O . THR A 1 82 ? -4.813 2.788 -11.979 1.00 90.56 82 THR A O 1
ATOM 672 N N . LEU A 1 83 ? -5.964 2.408 -10.077 1.00 85.69 83 LEU A N 1
ATOM 673 C CA . LEU A 1 83 ? -6.215 0.996 -10.342 1.00 85.69 83 LEU A CA 1
ATOM 674 C C . LEU A 1 83 ? -7.482 0.860 -11.181 1.00 85.69 83 LEU A C 1
ATOM 676 O O . LEU A 1 83 ? -8.390 1.688 -11.078 1.00 85.69 83 LEU A O 1
ATOM 680 N N . ASP A 1 84 ? -7.542 -0.178 -12.009 1.00 86.81 84 ASP A N 1
ATOM 681 C CA . ASP A 1 84 ? -8.800 -0.565 -12.626 1.00 86.81 84 ASP A CA 1
ATOM 682 C C . ASP A 1 84 ? -9.760 -1.124 -11.565 1.00 86.81 84 ASP A C 1
ATOM 684 O O . ASP A 1 84 ? -9.352 -1.601 -10.501 1.00 86.81 84 ASP A O 1
ATOM 688 N N . SER A 1 85 ? -11.054 -1.063 -11.865 1.00 82.44 85 SER A N 1
ATOM 689 C CA . SER A 1 85 ? -12.103 -1.484 -10.940 1.00 82.44 85 SER A CA 1
ATOM 690 C C . SER A 1 85 ? -12.014 -2.964 -10.555 1.00 82.44 85 SER A C 1
ATOM 692 O O . SER A 1 85 ? -12.418 -3.308 -9.451 1.00 82.44 85 SER A O 1
ATOM 694 N N . GLY A 1 86 ? -11.477 -3.829 -11.424 1.00 86.06 86 GLY A N 1
ATOM 695 C CA . GLY A 1 86 ? -11.311 -5.256 -11.143 1.00 86.06 86 GLY A CA 1
ATOM 696 C C . GLY A 1 86 ? -10.219 -5.507 -10.106 1.00 86.06 86 GLY A C 1
ATOM 697 O O . GLY A 1 86 ? -10.468 -6.177 -9.108 1.00 86.06 86 GLY A O 1
ATOM 698 N N . THR A 1 87 ? -9.046 -4.894 -10.286 1.00 87.19 87 THR A N 1
ATOM 699 C CA . THR A 1 87 ? -7.949 -4.968 -9.305 1.00 87.19 87 THR A CA 1
ATOM 700 C C . THR A 1 87 ? -8.362 -4.373 -7.959 1.00 87.19 87 THR A C 1
ATOM 702 O O . THR A 1 87 ? -8.052 -4.933 -6.909 1.00 87.19 87 THR A O 1
ATOM 705 N N . LEU A 1 88 ? -9.077 -3.241 -7.964 1.00 86.31 88 LEU A N 1
ATOM 706 C CA . LEU A 1 88 ? -9.572 -2.637 -6.726 1.00 86.31 88 LEU A CA 1
ATOM 707 C C . LEU A 1 88 ? -10.573 -3.557 -6.011 1.00 86.31 88 LEU A C 1
ATOM 709 O O . LEU A 1 88 ? -10.454 -3.741 -4.801 1.00 86.31 88 LEU A O 1
ATOM 713 N N . ALA A 1 89 ? -11.509 -4.162 -6.749 1.00 86.81 89 ALA A N 1
ATOM 714 C CA . ALA A 1 89 ? -12.487 -5.093 -6.193 1.00 86.81 89 ALA A CA 1
ATOM 715 C C . ALA A 1 89 ? -11.822 -6.335 -5.579 1.00 86.81 89 ALA A C 1
ATOM 717 O O . ALA A 1 89 ? -12.174 -6.709 -4.467 1.00 86.81 89 ALA A O 1
ATOM 718 N N . GLU A 1 90 ? -10.820 -6.922 -6.242 1.00 88.25 90 GLU A N 1
ATOM 719 C CA . GLU A 1 90 ? -10.076 -8.074 -5.706 1.00 88.25 90 GLU A CA 1
ATOM 720 C C . GLU A 1 90 ? -9.360 -7.731 -4.390 1.00 88.25 90 GLU A C 1
ATOM 722 O O . GLU A 1 90 ? -9.394 -8.501 -3.431 1.00 88.25 90 GLU A O 1
ATOM 727 N N . LEU A 1 91 ? -8.737 -6.551 -4.308 1.00 88.50 91 LEU A N 1
ATOM 728 C CA . LEU A 1 91 ? -8.081 -6.113 -3.074 1.00 88.50 91 LEU A CA 1
ATOM 729 C C . LEU A 1 91 ? -9.091 -5.871 -1.944 1.00 88.50 91 LEU A C 1
ATOM 731 O O . LEU A 1 91 ? -8.790 -6.172 -0.790 1.00 88.50 91 LEU A O 1
ATOM 735 N N . MET A 1 92 ? -10.276 -5.346 -2.259 1.00 85.38 92 MET A N 1
ATOM 736 C CA . MET A 1 92 ? -11.346 -5.152 -1.278 1.00 85.38 92 MET A CA 1
ATOM 737 C C . MET A 1 92 ? -11.973 -6.461 -0.805 1.00 85.38 92 MET A C 1
ATOM 739 O O . MET A 1 92 ? -12.257 -6.591 0.383 1.00 85.38 92 MET A O 1
ATOM 743 N N . ASP A 1 93 ? -12.159 -7.427 -1.699 1.00 86.50 93 ASP A N 1
ATOM 744 C CA . ASP A 1 93 ? -12.643 -8.764 -1.350 1.00 86.50 93 ASP A CA 1
ATOM 745 C C . ASP A 1 93 ? -11.652 -9.452 -0.406 1.00 86.50 93 ASP A C 1
ATOM 747 O O . ASP A 1 93 ? -11.992 -9.817 0.719 1.00 86.50 93 ASP A O 1
ATOM 751 N N . ARG A 1 94 ? -10.366 -9.434 -0.775 1.00 85.31 94 ARG A N 1
ATOM 752 C CA . ARG A 1 94 ? -9.279 -9.941 0.067 1.00 85.31 94 ARG A CA 1
ATOM 753 C C . ARG A 1 94 ? -9.234 -9.278 1.441 1.00 85.31 94 ARG A C 1
ATOM 755 O O . ARG A 1 94 ? -8.883 -9.913 2.435 1.00 85.31 94 ARG A O 1
ATOM 762 N N . ARG A 1 95 ? -9.537 -7.983 1.509 1.00 83.69 95 ARG A N 1
ATOM 763 C CA . ARG A 1 95 ? -9.646 -7.260 2.775 1.00 83.69 95 ARG A CA 1
ATOM 764 C C . ARG A 1 95 ? -10.794 -7.803 3.621 1.00 83.69 95 ARG A C 1
ATOM 766 O O . ARG A 1 95 ? -10.575 -8.068 4.799 1.00 83.69 95 ARG A O 1
ATOM 773 N N . ALA A 1 96 ? -11.973 -7.996 3.034 1.00 80.88 96 ALA A N 1
ATOM 774 C CA . ALA A 1 96 ? -13.124 -8.565 3.729 1.00 80.88 96 ALA A CA 1
ATOM 775 C C . ALA A 1 96 ? -12.808 -9.963 4.291 1.00 80.88 96 ALA A C 1
ATOM 777 O O . ALA A 1 96 ? -13.085 -10.225 5.462 1.00 80.88 96 ALA A O 1
ATOM 778 N N . GLU A 1 97 ? -12.131 -10.812 3.511 1.00 80.19 97 GLU A N 1
ATOM 779 C CA . GLU A 1 97 ? -11.666 -12.132 3.961 1.00 80.19 97 GLU A CA 1
ATOM 780 C C . GLU A 1 97 ? -10.653 -12.038 5.117 1.00 80.19 97 GLU A C 1
ATOM 782 O O . GLU A 1 97 ? -10.712 -12.805 6.077 1.00 80.19 97 GLU A O 1
ATOM 787 N N . GLN A 1 98 ? -9.709 -11.091 5.060 1.00 71.88 98 GLN A N 1
ATOM 78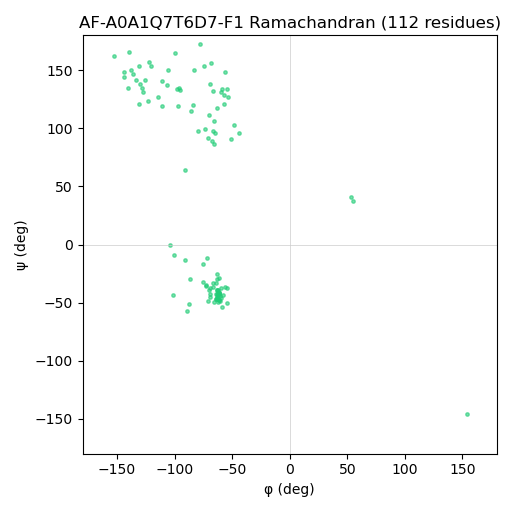8 C CA . GLN A 1 98 ? -8.682 -10.923 6.096 1.00 71.88 98 GLN A CA 1
ATOM 789 C C . GLN A 1 98 ? -9.236 -10.325 7.393 1.00 71.88 98 GLN A C 1
ATOM 791 O O . GLN A 1 98 ? -8.813 -10.729 8.479 1.00 71.88 98 GLN A O 1
ATOM 796 N N . THR A 1 99 ? -10.210 -9.418 7.300 1.00 62.78 99 THR A N 1
ATOM 797 C CA . THR A 1 99 ? -10.948 -8.892 8.455 1.00 62.78 99 THR A CA 1
ATOM 798 C C . THR A 1 99 ? -11.741 -9.998 9.165 1.00 62.78 99 THR A C 1
ATOM 800 O O . THR A 1 99 ? -11.865 -9.955 10.385 1.00 62.78 99 THR A O 1
ATOM 803 N N . GLN A 1 100 ? -12.197 -11.035 8.452 1.00 56.50 100 GLN A N 1
ATOM 804 C CA . GLN A 1 100 ? -12.899 -12.183 9.048 1.00 56.50 100 GLN A CA 1
ATOM 805 C C . GLN A 1 100 ? -12.001 -13.134 9.868 1.00 56.50 100 GLN A C 1
ATOM 807 O O . GLN A 1 100 ? -12.527 -13.982 10.587 1.00 56.50 100 GLN A O 1
ATOM 812 N N . ILE A 1 101 ? -10.668 -13.014 9.791 1.00 51.22 101 ILE A N 1
ATOM 813 C CA . ILE A 1 101 ? -9.713 -13.934 10.448 1.00 51.22 101 ILE A CA 1
ATOM 814 C C . ILE A 1 101 ? -9.135 -13.348 11.763 1.00 51.22 101 ILE A C 1
ATOM 816 O O . ILE A 1 101 ? -8.498 -14.064 12.537 1.00 51.22 101 ILE A O 1
ATOM 820 N N . GLY A 1 102 ? -9.384 -12.067 12.066 1.00 43.81 102 GLY A N 1
ATOM 821 C CA . GLY A 1 102 ? -9.043 -11.415 13.343 1.00 43.81 102 GLY A CA 1
ATOM 822 C C . GLY A 1 102 ? -10.244 -11.312 14.297 1.00 43.81 102 GLY A C 1
ATOM 823 O O . GLY A 1 102 ? -11.375 -11.502 13.852 1.00 43.81 102 GLY A O 1
ATOM 824 N N . PRO A 1 103 ? -10.040 -11.037 15.606 1.00 37.38 103 PRO A N 1
ATOM 825 C CA . PRO A 1 103 ? -11.146 -10.919 16.550 1.00 37.38 103 PRO A CA 1
ATOM 826 C C . PRO A 1 103 ? -12.095 -9.835 16.052 1.00 37.38 103 PRO A C 1
ATOM 828 O O . PRO A 1 103 ? -11.682 -8.697 15.845 1.00 37.38 103 PRO A O 1
ATOM 831 N N . TRP A 1 104 ? -13.344 -10.238 15.832 1.00 40.19 104 TRP A N 1
ATOM 832 C CA . TRP A 1 104 ? -14.488 -9.394 15.524 1.00 40.19 104 TRP A CA 1
ATOM 833 C C . TRP A 1 104 ? -14.469 -8.177 16.463 1.00 40.19 104 TRP A C 1
ATOM 835 O O . TRP A 1 104 ? -14.902 -8.258 17.610 1.00 40.19 104 TRP A O 1
ATOM 845 N N . VAL A 1 105 ? -13.915 -7.050 16.015 1.00 42.06 105 VAL A N 1
ATOM 846 C CA . VAL A 1 105 ? -14.188 -5.776 16.668 1.00 42.06 105 VAL A CA 1
ATOM 847 C C . VAL A 1 105 ? -15.547 -5.395 16.123 1.00 42.06 105 VAL A C 1
ATOM 849 O O . VAL A 1 105 ? -15.659 -4.938 14.986 1.00 42.06 105 VAL A O 1
ATOM 852 N N . GLU A 1 106 ? -16.586 -5.685 16.905 1.00 43.69 106 GLU A N 1
ATOM 853 C CA . GLU A 1 106 ? -17.915 -5.104 16.742 1.00 43.69 106 GLU A CA 1
ATOM 854 C C . GLU A 1 106 ? -17.738 -3.584 16.664 1.00 43.69 106 GLU A C 1
ATOM 856 O O . GLU A 1 106 ? -17.701 -2.890 17.682 1.00 43.69 106 GLU A O 1
ATOM 861 N N . ARG A 1 107 ? -17.569 -3.041 15.452 1.00 46.62 107 ARG A N 1
ATOM 862 C CA . ARG A 1 107 ? -17.742 -1.612 15.230 1.00 46.62 107 ARG A CA 1
ATOM 863 C C . ARG A 1 107 ? -19.221 -1.366 15.472 1.00 46.62 107 ARG A C 1
ATOM 865 O O . ARG A 1 107 ? -20.054 -1.660 14.619 1.00 46.62 107 ARG A O 1
ATOM 872 N N . HIS A 1 108 ? -19.530 -0.918 16.689 1.00 41.00 108 HIS A N 1
ATOM 873 C CA . HIS A 1 108 ? -20.832 -0.397 17.064 1.00 41.00 108 HIS A CA 1
ATOM 874 C C . HIS A 1 108 ? -21.247 0.616 15.997 1.00 41.00 108 HIS A C 1
ATOM 876 O O . HIS A 1 108 ? -20.772 1.751 15.979 1.00 41.00 108 HIS A O 1
ATOM 882 N N . TYR A 1 109 ? -22.142 0.202 15.103 1.00 44.78 109 TYR A N 1
ATOM 883 C CA . TYR A 1 109 ? -22.984 1.141 14.392 1.00 44.78 109 TYR A CA 1
ATOM 884 C C . TYR A 1 109 ? -23.857 1.783 15.464 1.00 44.78 109 TYR A C 1
ATOM 886 O O . TYR A 1 109 ? -24.860 1.211 15.889 1.00 44.78 109 TYR A O 1
ATOM 894 N N . HIS A 1 110 ? -23.444 2.953 15.948 1.00 43.91 110 HIS A N 1
ATOM 895 C CA . HIS A 1 110 ? -24.373 3.847 16.614 1.00 43.91 110 HIS A CA 1
ATOM 896 C C . HIS A 1 110 ? -25.327 4.319 15.518 1.00 43.91 110 HIS A C 1
ATOM 898 O O . HIS A 1 110 ? -25.049 5.266 14.785 1.00 43.91 110 HIS A O 1
ATOM 904 N N . ILE A 1 111 ? -26.405 3.562 15.319 1.00 45.84 111 ILE A N 1
ATOM 905 C CA . ILE A 1 111 ? -27.544 4.033 14.550 1.00 45.84 111 ILE A CA 1
ATOM 906 C C . ILE A 1 111 ? -28.193 5.083 15.445 1.00 45.84 111 ILE A C 1
ATOM 908 O O . ILE A 1 1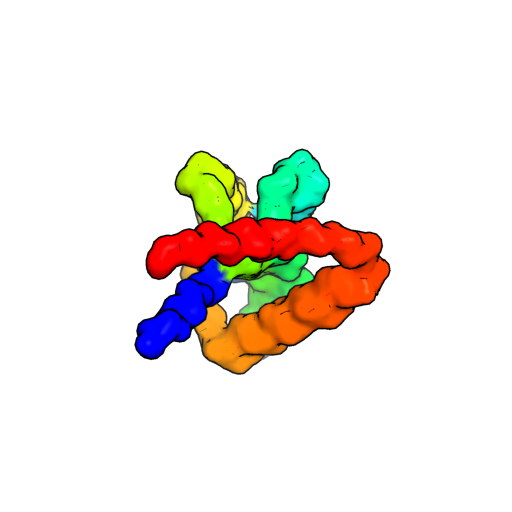11 ? -28.998 4.756 16.314 1.00 45.84 111 ILE A O 1
ATOM 912 N N . ASP A 1 112 ? -27.780 6.332 15.274 1.00 44.50 112 ASP A N 1
ATOM 913 C CA . ASP A 1 112 ? -28.558 7.453 15.773 1.00 44.50 112 ASP A CA 1
ATOM 914 C C . ASP A 1 112 ? -29.813 7.540 14.894 1.00 44.50 112 ASP A C 1
ATOM 916 O O . ASP A 1 112 ? -29.727 7.724 13.676 1.00 44.50 112 ASP A O 1
ATOM 920 N N . GLN A 1 113 ? -30.965 7.240 15.494 1.00 45.62 113 GLN A N 1
ATOM 921 C CA . GLN A 1 113 ? -32.276 7.380 14.871 1.00 45.62 113 GLN A CA 1
ATOM 922 C C . GLN A 1 113 ? -32.880 8.708 15.316 1.00 45.62 113 GLN A C 1
ATOM 924 O O . GLN A 1 113 ? -33.161 8.871 16.503 1.00 45.62 113 GLN A O 1
ATOM 929 N N . GLU A 1 114 ? -33.146 9.591 14.357 1.00 44.72 114 GLU A N 1
ATOM 930 C CA . GLU A 1 114 ? -34.152 10.655 14.464 1.00 44.72 114 GLU A CA 1
ATOM 931 C C . GLU A 1 114 ? -35.161 10.531 13.317 1.00 44.72 114 GLU A C 1
ATOM 933 O O . GLU A 1 114 ? -34.733 10.291 12.161 1.00 44.72 114 GLU A O 1
#